Protein AF-A0A7C1V5M9-F1 (afdb_monomer_lite)

pLDDT: mean 83.35, std 22.83, range [35.25, 98.69]

Secondary structure (DSSP, 8-state):
---SSSTTTTTSSTTSSS-------PPPP------------------TT-EEEEEEEEEEEEESS-S-TT-HHHHHHHTT--HHHHHHHHHHHHHTTSSEEE-TTT--EE-HHHHHHHHHHTS--GGGEEEEEEEEEEEEETTTTEEEEEEEEEEEEEEEE-TTS-EEEEEEEEEEE-

Radius of gyration: 28.6 Å; chains: 1; bounding box: 79×54×70 Å

Foldseek 3Di:
DPDPPPVVVVVVVVPPPPDDDDDDDDDDDDPDDDDDPPCPDPPPPVPVQQKDFPDPKDKDKDFQDDLDPPPVVNCVVNVPPPLVVVLVVQLVCLLVVVKWKADPPPRHTDHNVNVVVCVVVPVDDSVQFTMKIFIWTWMARRVVRDIDIDTFKIWTWGFDADPVRGTPDTDTDIIMGD

Structure (mmCIF, N/CA/C/O backbone):
data_AF-A0A7C1V5M9-F1
#
_entry.id   AF-A0A7C1V5M9-F1
#
loop_
_atom_site.group_PDB
_atom_site.id
_atom_site.type_symbol
_atom_site.label_atom_id
_atom_site.label_alt_id
_atom_site.label_comp_id
_atom_site.label_asym_id
_atom_site.label_entity_id
_atom_site.label_seq_id
_atom_site.pdbx_PDB_ins_code
_atom_site.Cartn_x
_atom_site.Cartn_y
_atom_site.Cartn_z
_atom_site.occupancy
_atom_site.B_iso_or_equiv
_atom_site.auth_seq_id
_atom_site.auth_comp_id
_atom_site.auth_asym_id
_atom_site.auth_atom_id
_atom_site.pdbx_PDB_model_num
ATOM 1 N N . MET A 1 1 ? 58.902 -36.635 5.788 1.00 55.50 1 MET A N 1
ATOM 2 C CA . MET A 1 1 ? 58.953 -36.482 7.261 1.00 55.50 1 MET A CA 1
ATOM 3 C C . MET A 1 1 ? 59.346 -35.055 7.640 1.00 55.50 1 MET A C 1
ATOM 5 O O . MET A 1 1 ? 60.520 -34.823 7.876 1.00 55.50 1 MET A O 1
ATOM 9 N N . LYS A 1 2 ? 58.398 -34.104 7.667 1.00 53.84 2 LYS A N 1
ATOM 10 C CA . LYS A 1 2 ? 58.520 -32.779 8.321 1.00 53.84 2 LYS A CA 1
ATOM 11 C C . LYS A 1 2 ? 57.112 -32.187 8.528 1.00 53.84 2 LYS A C 1
ATOM 13 O O . LYS A 1 2 ? 56.732 -31.252 7.841 1.00 53.84 2 LYS A O 1
ATOM 18 N N . THR A 1 3 ? 56.313 -32.773 9.418 1.00 54.81 3 THR A N 1
ATOM 19 C CA . THR A 1 3 ? 54.953 -32.278 9.744 1.00 54.81 3 THR A CA 1
ATOM 20 C C . THR A 1 3 ? 54.602 -32.379 11.234 1.00 54.81 3 THR A C 1
ATOM 22 O O . THR A 1 3 ? 53.445 -32.223 11.597 1.00 54.81 3 THR A O 1
ATOM 25 N N . SER A 1 4 ? 55.576 -32.599 12.129 1.00 57.94 4 SER A N 1
ATOM 26 C CA . SER A 1 4 ? 55.272 -32.906 13.541 1.00 57.94 4 SER A CA 1
ATOM 27 C C . SER A 1 4 ? 55.648 -31.822 14.559 1.00 57.94 4 SER A C 1
ATOM 29 O O . SER A 1 4 ? 55.395 -32.013 15.743 1.00 57.94 4 SER A O 1
ATOM 31 N N . THR A 1 5 ? 56.221 -30.688 14.144 1.00 55.09 5 THR A N 1
ATOM 32 C CA . THR A 1 5 ? 56.737 -29.678 15.097 1.00 55.09 5 THR A CA 1
ATOM 33 C C . THR A 1 5 ? 55.923 -28.383 15.153 1.00 55.09 5 THR A C 1
ATOM 35 O O . THR A 1 5 ? 56.161 -27.559 16.027 1.00 55.09 5 THR A O 1
ATOM 38 N N . ILE A 1 6 ? 54.935 -28.199 14.270 1.00 54.81 6 ILE A N 1
ATOM 39 C CA . ILE A 1 6 ? 54.118 -26.969 14.225 1.00 54.81 6 ILE A CA 1
ATOM 40 C C . ILE A 1 6 ? 52.925 -27.031 15.197 1.00 54.81 6 ILE A C 1
ATOM 42 O O . ILE A 1 6 ? 52.530 -26.008 15.751 1.00 54.81 6 ILE A O 1
ATOM 46 N N . TYR A 1 7 ? 52.413 -28.224 15.513 1.00 52.00 7 TYR A N 1
ATOM 47 C CA . TYR A 1 7 ? 51.278 -28.376 16.434 1.00 52.00 7 TYR A CA 1
ATOM 48 C C . TYR A 1 7 ? 51.630 -28.197 17.921 1.00 52.00 7 TYR A C 1
ATOM 50 O O . TYR A 1 7 ? 50.738 -27.950 18.726 1.00 52.00 7 TYR A O 1
ATOM 58 N N . LEU A 1 8 ? 52.913 -28.255 18.300 1.00 47.34 8 LEU A N 1
ATOM 59 C CA . LEU A 1 8 ? 53.324 -28.113 19.703 1.00 47.34 8 LEU A CA 1
ATOM 60 C C . LEU A 1 8 ? 53.447 -26.642 20.154 1.00 47.34 8 LEU A C 1
ATOM 62 O O . LEU A 1 8 ? 53.371 -26.357 21.344 1.00 47.34 8 LEU A O 1
ATOM 66 N N . VAL A 1 9 ? 53.597 -25.697 19.219 1.00 50.97 9 VAL A N 1
ATOM 67 C CA . VAL A 1 9 ? 53.724 -24.260 19.541 1.00 50.97 9 VAL A CA 1
ATOM 68 C C . VAL A 1 9 ? 52.354 -23.574 19.636 1.00 50.97 9 VAL A C 1
ATOM 70 O O . VAL A 1 9 ? 52.187 -22.638 20.413 1.00 50.97 9 VAL A O 1
ATOM 73 N N . LEU A 1 10 ? 51.334 -24.084 18.937 1.00 48.59 10 LEU A N 1
ATOM 74 C CA . LEU A 1 10 ? 49.970 -23.535 18.981 1.00 48.59 10 LEU A CA 1
ATOM 75 C C . LEU A 1 10 ? 49.167 -23.929 20.235 1.00 48.59 10 LEU A C 1
ATOM 77 O O . LEU A 1 10 ? 48.183 -23.269 20.549 1.00 48.59 10 LEU A O 1
ATOM 81 N N . LEU A 1 11 ? 49.603 -24.938 20.997 1.00 48.41 11 LEU A N 1
ATOM 82 C CA . LEU A 1 11 ? 48.919 -25.374 22.225 1.00 48.41 11 LEU A CA 1
ATOM 83 C C . LEU A 1 11 ? 49.348 -24.585 23.481 1.00 48.41 11 LEU A C 1
ATOM 85 O O . LEU A 1 11 ? 48.643 -24.600 24.483 1.00 48.41 11 LEU A O 1
ATOM 89 N N . MET A 1 12 ? 50.451 -23.825 23.425 1.00 49.56 12 MET A N 1
ATOM 90 C CA . MET A 1 12 ? 50.956 -23.036 24.567 1.00 49.56 12 MET A CA 1
ATOM 91 C C . MET A 1 12 ? 50.508 -21.563 24.566 1.00 49.56 12 MET A C 1
ATOM 93 O O . MET A 1 12 ? 50.704 -20.866 25.557 1.00 49.56 12 MET A O 1
ATOM 97 N N . VAL A 1 13 ? 49.855 -21.085 23.499 1.00 48.94 13 VAL A N 1
ATOM 98 C CA . VAL A 1 13 ? 49.260 -19.730 23.446 1.00 48.94 13 VAL A CA 1
ATOM 99 C C . VAL A 1 13 ? 47.802 -19.728 23.948 1.00 48.94 13 VAL A C 1
ATOM 101 O O . VAL A 1 13 ? 47.273 -18.688 24.329 1.00 48.94 13 VAL A O 1
ATOM 104 N N . GLY A 1 14 ? 47.166 -20.901 24.052 1.00 49.06 14 GLY A N 1
ATOM 105 C CA . GLY A 1 14 ? 45.772 -21.057 24.489 1.00 49.06 14 GLY A CA 1
ATOM 106 C C . GLY A 1 14 ? 45.516 -21.004 26.002 1.00 49.06 14 GLY A C 1
ATOM 107 O O . GLY A 1 14 ? 44.358 -21.073 26.400 1.00 49.06 14 GLY A O 1
ATOM 108 N N . LEU A 1 15 ? 46.541 -20.875 26.856 1.00 50.22 15 LEU A N 1
ATOM 109 C CA . LEU A 1 15 ? 46.369 -20.898 28.322 1.00 50.22 15 LEU A CA 1
ATOM 110 C C . LEU A 1 15 ? 46.615 -19.562 29.047 1.00 50.22 15 LEU A C 1
ATOM 112 O O . LEU A 1 15 ? 46.479 -19.510 30.265 1.00 50.22 15 LEU A O 1
ATOM 116 N N . TYR A 1 16 ? 46.919 -18.472 28.336 1.00 50.59 16 TYR A N 1
ATOM 117 C CA . TYR A 1 16 ? 47.226 -17.170 28.958 1.00 50.59 16 TYR A CA 1
ATOM 118 C C . TYR A 1 16 ? 46.119 -16.103 28.852 1.00 50.59 16 TYR A C 1
ATOM 120 O O . TYR A 1 16 ? 46.350 -14.953 29.213 1.00 50.59 16 TYR A O 1
ATOM 128 N N . LEU A 1 17 ? 44.899 -16.462 28.432 1.00 47.81 17 LEU A N 1
ATOM 129 C CA . LEU A 1 17 ? 43.754 -15.531 28.368 1.00 47.81 17 LEU A CA 1
ATOM 130 C C . LEU A 1 17 ? 42.632 -15.840 29.379 1.00 47.81 17 LEU A C 1
ATOM 132 O O . LEU A 1 17 ? 41.484 -15.459 29.171 1.00 47.81 17 LEU A O 1
ATOM 136 N N . LEU A 1 18 ? 42.957 -16.487 30.504 1.00 51.56 18 LEU A N 1
ATOM 137 C CA . LEU A 1 18 ? 42.036 -16.695 31.631 1.00 51.56 18 LEU A CA 1
ATOM 138 C C . LEU A 1 18 ? 42.668 -16.250 32.959 1.00 51.56 18 LEU A C 1
ATOM 140 O O . LEU A 1 18 ? 42.890 -17.055 33.856 1.00 51.56 18 LEU A O 1
ATOM 144 N N . SER A 1 19 ? 42.970 -14.956 33.093 1.00 52.66 19 SER A N 1
ATOM 145 C CA . SER A 1 19 ? 43.226 -14.316 34.398 1.00 52.66 19 SER A CA 1
ATOM 146 C C . SER A 1 19 ? 43.170 -12.784 34.308 1.00 52.66 19 SER A C 1
ATOM 148 O O . SER A 1 19 ? 44.094 -12.064 34.674 1.00 52.66 19 SER A O 1
ATOM 150 N N . GLY A 1 20 ? 42.038 -12.265 33.824 1.00 42.75 20 GLY A N 1
ATOM 151 C CA . GLY A 1 20 ? 41.690 -10.843 33.880 1.00 42.75 20 GLY A CA 1
ATOM 152 C C . GLY A 1 20 ? 40.855 -10.509 35.117 1.00 42.75 20 GLY A C 1
ATOM 153 O O . GLY A 1 20 ? 39.636 -10.464 35.043 1.00 42.75 20 GLY A O 1
ATOM 154 N N . SER A 1 21 ? 41.549 -10.330 36.240 1.00 40.72 21 SER A N 1
ATOM 155 C CA . SER A 1 21 ? 41.191 -9.647 37.496 1.00 40.72 21 SER A CA 1
ATOM 156 C C . SER A 1 21 ? 39.770 -9.054 37.656 1.00 40.72 21 SER A C 1
ATOM 158 O O . SER A 1 21 ? 39.407 -8.063 37.019 1.00 40.72 21 SER A O 1
ATOM 160 N N . CYS A 1 22 ? 39.017 -9.586 38.629 1.00 39.06 22 CYS A N 1
ATOM 161 C CA . CYS A 1 22 ? 37.850 -8.940 39.230 1.00 39.06 22 CYS A CA 1
ATOM 162 C C . CYS A 1 22 ? 38.268 -7.628 39.909 1.00 39.06 22 CYS A C 1
ATOM 164 O O . CYS A 1 22 ? 38.941 -7.636 40.941 1.00 39.06 22 CYS A O 1
ATOM 166 N N . ASN A 1 23 ? 37.853 -6.494 39.346 1.00 39.84 23 ASN A N 1
ATOM 167 C CA . ASN A 1 23 ? 38.112 -5.189 39.933 1.00 39.84 23 ASN A CA 1
ATOM 168 C C . ASN A 1 23 ? 37.004 -4.837 40.942 1.00 39.84 23 ASN A C 1
ATOM 170 O O . ASN A 1 23 ? 35.840 -4.672 40.578 1.00 39.84 23 ASN A O 1
ATOM 174 N N . ASN A 1 24 ? 37.386 -4.718 42.214 1.00 43.34 24 ASN A N 1
ATOM 175 C CA . ASN A 1 24 ? 36.558 -4.225 43.314 1.00 43.34 24 ASN A CA 1
ATOM 176 C C . ASN A 1 24 ? 36.125 -2.771 43.049 1.00 43.34 24 ASN A C 1
ATOM 178 O O . ASN A 1 24 ? 36.836 -1.827 43.396 1.00 43.34 24 ASN A O 1
ATOM 182 N N . ARG A 1 25 ? 34.930 -2.568 42.484 1.00 39.62 25 ARG A N 1
ATOM 183 C CA . ARG A 1 25 ? 34.201 -1.302 42.637 1.00 39.62 25 ARG A CA 1
ATOM 184 C C . ARG A 1 25 ? 33.309 -1.410 43.866 1.00 39.62 25 ARG A C 1
ATOM 186 O O . ARG A 1 25 ? 32.365 -2.191 43.889 1.00 39.62 25 ARG A O 1
ATOM 193 N N . LYS A 1 26 ? 33.631 -0.611 44.887 1.00 36.59 26 LYS A N 1
ATOM 194 C CA . LYS A 1 26 ? 32.747 -0.338 46.024 1.00 36.59 26 LYS A CA 1
ATOM 195 C C . LYS A 1 26 ? 31.377 0.083 45.488 1.00 36.59 26 LYS A C 1
ATOM 197 O O . LYS A 1 26 ? 31.287 1.059 44.746 1.00 36.59 26 LYS A O 1
ATOM 202 N N . SER A 1 27 ? 30.349 -0.673 45.862 1.00 40.81 27 SER A N 1
ATOM 203 C CA . SER A 1 27 ? 28.949 -0.305 45.664 1.00 40.81 27 SER A CA 1
ATOM 204 C C . SER A 1 27 ? 28.688 1.033 46.357 1.00 40.81 27 SER A C 1
ATOM 206 O O . SER A 1 27 ? 28.987 1.143 47.549 1.00 40.81 27 SER A O 1
ATOM 208 N N . PRO A 1 28 ? 28.136 2.042 45.669 1.00 42.47 28 PRO A N 1
ATOM 209 C CA . PRO A 1 28 ? 27.470 3.134 46.349 1.00 42.47 28 PRO A CA 1
ATOM 210 C C . PRO A 1 28 ? 26.257 2.572 47.098 1.00 42.47 28 PRO A C 1
ATOM 212 O O . PRO A 1 28 ? 25.556 1.683 46.612 1.00 42.47 28 PRO A O 1
ATOM 215 N N . GLU A 1 29 ? 26.082 3.065 48.310 1.00 43.59 29 GLU A N 1
ATOM 216 C CA . GLU A 1 29 ? 24.974 2.815 49.225 1.00 43.59 29 GLU A CA 1
ATOM 217 C C . GLU A 1 29 ? 23.624 3.191 48.572 1.00 43.59 29 GLU A C 1
ATOM 219 O O . GLU A 1 29 ? 23.586 4.144 47.784 1.00 43.59 29 GLU A O 1
ATOM 224 N N . PRO A 1 30 ? 22.510 2.483 48.857 1.00 38.06 30 PRO A N 1
ATOM 225 C CA . PRO A 1 30 ? 21.216 2.816 48.281 1.00 38.06 30 PRO A CA 1
ATOM 226 C C . PRO A 1 30 ? 20.740 4.136 48.882 1.00 38.06 30 PRO A C 1
ATOM 228 O O . PRO A 1 30 ? 20.323 4.203 50.038 1.00 38.06 30 PRO A O 1
ATOM 231 N N . THR A 1 31 ? 20.813 5.204 48.095 1.00 40.00 31 THR A N 1
ATOM 232 C CA . THR A 1 31 ? 20.213 6.483 48.459 1.00 40.00 31 THR A CA 1
ATOM 233 C C . THR A 1 31 ? 18.711 6.357 48.252 1.00 40.00 31 THR A C 1
ATOM 235 O O . THR A 1 31 ? 18.211 6.355 47.129 1.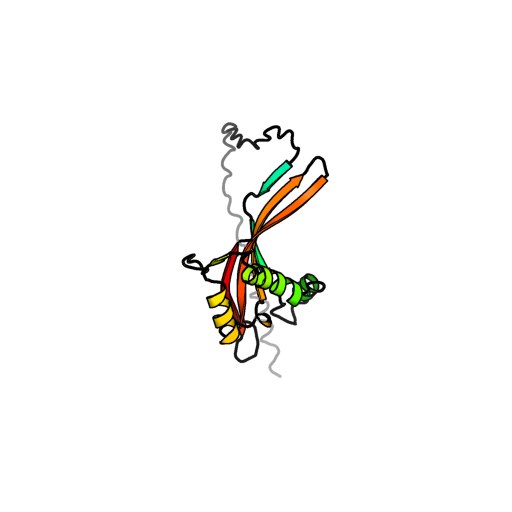00 40.00 31 THR A O 1
ATOM 238 N N . THR A 1 32 ? 17.992 6.215 49.359 1.00 46.91 32 THR A N 1
ATOM 239 C CA . THR A 1 32 ? 16.544 6.374 49.440 1.00 46.91 32 THR A CA 1
ATOM 240 C C . THR A 1 32 ? 16.199 7.792 48.989 1.00 46.91 32 THR A C 1
ATOM 242 O O . THR A 1 32 ? 16.320 8.740 49.763 1.00 46.91 32 THR A O 1
ATOM 245 N N . HIS A 1 33 ? 15.792 7.950 47.730 1.00 37.59 33 HIS A N 1
ATOM 246 C CA . HIS A 1 33 ? 15.149 9.167 47.252 1.00 37.59 33 HIS A CA 1
ATOM 247 C C . HIS A 1 33 ? 13.691 8.883 46.870 1.00 37.59 33 HIS A C 1
ATOM 249 O O . HIS A 1 33 ? 13.372 7.802 46.375 1.00 37.59 33 HIS A O 1
ATOM 255 N N . PRO A 1 34 ? 12.798 9.822 47.216 1.00 37.50 34 PRO A N 1
ATOM 256 C CA . PRO A 1 34 ? 11.374 9.592 47.389 1.00 37.50 34 PRO A CA 1
ATOM 257 C C . PRO A 1 34 ? 10.655 9.328 46.068 1.00 37.50 34 PRO A C 1
ATOM 259 O O . PRO A 1 34 ? 10.989 9.898 45.032 1.00 37.50 34 PRO A O 1
ATOM 262 N N . SER A 1 35 ? 9.614 8.500 46.176 1.00 40.94 35 SER A N 1
ATOM 263 C CA . SER A 1 35 ? 8.556 8.290 45.190 1.00 40.94 35 SER A CA 1
ATOM 264 C C . SER A 1 35 ? 8.141 9.610 44.537 1.00 40.94 35 SER A C 1
ATOM 266 O O . SER A 1 35 ? 7.445 10.420 45.148 1.00 40.94 35 SER A O 1
ATOM 268 N N . GLN A 1 36 ? 8.558 9.827 43.291 1.00 35.25 36 GLN A N 1
ATOM 269 C CA . GLN A 1 36 ? 7.870 10.748 42.401 1.00 35.25 36 GLN A CA 1
ATOM 270 C C . GLN A 1 36 ? 6.883 9.930 41.586 1.00 35.25 36 GLN A C 1
ATOM 272 O O . GLN A 1 36 ? 7.207 9.349 40.552 1.00 35.25 36 GLN A O 1
ATOM 277 N N . ASN A 1 37 ? 5.661 9.894 42.109 1.00 43.38 37 ASN A N 1
ATOM 278 C CA . ASN A 1 37 ? 4.464 9.556 41.366 1.00 43.38 37 ASN A CA 1
ATOM 279 C C . ASN A 1 37 ? 4.400 10.516 40.172 1.00 43.38 37 ASN A C 1
ATOM 281 O O . ASN A 1 37 ? 3.956 11.653 40.308 1.00 43.38 37 ASN A O 1
ATOM 285 N N . THR A 1 38 ? 4.883 10.082 39.013 1.00 36.81 38 THR A N 1
ATOM 286 C CA . THR A 1 38 ? 4.426 10.660 37.754 1.00 36.81 38 THR A CA 1
ATOM 287 C C . THR A 1 38 ? 3.319 9.744 37.279 1.00 36.81 38 THR A C 1
ATOM 289 O O . THR A 1 38 ? 3.539 8.799 36.527 1.00 36.81 38 THR A O 1
ATOM 292 N N . GLU A 1 39 ? 2.123 10.001 37.802 1.00 44.12 39 GLU A N 1
ATOM 293 C CA . GLU A 1 39 ? 0.877 9.609 37.163 1.00 44.12 39 GLU A CA 1
ATOM 294 C C . GLU A 1 39 ? 0.872 10.258 35.775 1.00 44.12 39 GLU A C 1
ATOM 296 O O . GLU A 1 39 ? 0.382 11.366 35.579 1.00 44.12 39 GLU A O 1
ATOM 301 N N . THR A 1 40 ? 1.458 9.588 34.781 1.00 37.91 40 THR A N 1
ATOM 302 C CA . THR A 1 40 ? 0.987 9.782 33.414 1.00 37.91 40 THR A CA 1
ATOM 303 C C . THR A 1 40 ? -0.329 9.037 33.377 1.00 37.91 40 THR A C 1
ATOM 305 O O . THR A 1 40 ? -0.363 7.818 33.226 1.00 37.91 40 THR A O 1
ATOM 308 N N . GLY A 1 41 ? -1.393 9.777 33.691 1.00 38.47 41 GLY A N 1
ATOM 309 C CA . GLY A 1 41 ? -2.754 9.289 33.659 1.00 38.47 41 GLY A CA 1
ATOM 310 C C . GLY A 1 41 ? -2.984 8.583 32.335 1.00 38.47 41 GLY A C 1
ATOM 311 O O . GLY A 1 41 ? -3.099 9.215 31.288 1.00 38.47 41 GLY A O 1
ATOM 312 N N . MET A 1 42 ? -3.055 7.257 32.404 1.00 42.78 42 MET A N 1
ATOM 313 C CA . MET A 1 42 ? -3.897 6.478 31.524 1.00 42.78 42 MET A CA 1
ATOM 314 C C . MET A 1 42 ? -5.289 7.059 31.738 1.00 42.78 42 MET A C 1
ATOM 316 O O . MET A 1 42 ? -5.971 6.735 32.707 1.00 42.78 42 MET A O 1
ATOM 320 N N . GLY A 1 43 ? -5.635 8.035 30.900 1.00 42.28 43 GLY A N 1
ATOM 321 C CA . GLY A 1 43 ? -6.964 8.595 30.818 1.00 42.28 43 GLY 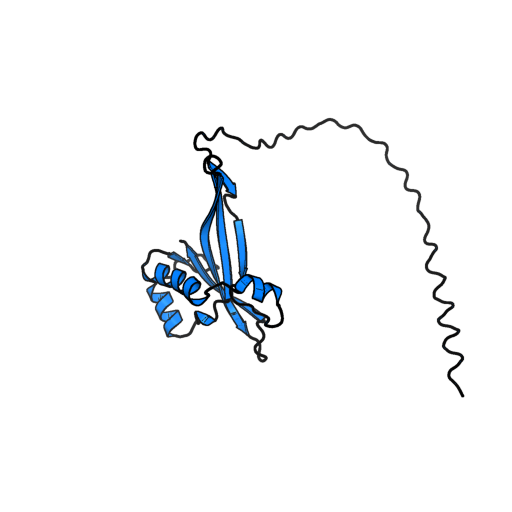A CA 1
ATOM 322 C C . GLY A 1 43 ? -7.892 7.493 30.346 1.00 42.28 43 GLY A C 1
ATOM 323 O O . GLY A 1 43 ? -8.266 7.442 29.183 1.00 42.28 43 GLY A O 1
ATOM 324 N N . THR A 1 44 ? -8.285 6.605 31.254 1.00 46.84 44 THR A N 1
ATOM 325 C CA . THR A 1 44 ? -9.613 6.015 31.215 1.00 46.84 44 THR A CA 1
ATOM 326 C C . THR A 1 44 ? -10.581 7.154 31.501 1.00 46.84 44 THR A C 1
ATOM 328 O O . THR A 1 44 ? -11.143 7.264 32.590 1.00 46.84 44 THR A O 1
ATOM 331 N N . GLU A 1 45 ? -10.748 8.049 30.523 1.00 53.59 45 GLU A N 1
ATOM 332 C CA . GLU A 1 45 ? -12.042 8.682 30.356 1.00 53.59 45 GLU A CA 1
ATOM 333 C C . GLU A 1 45 ? -13.032 7.527 30.282 1.00 53.59 45 GLU A C 1
ATOM 335 O O . GLU A 1 45 ? -12.860 6.595 29.493 1.00 53.59 45 GLU A O 1
ATOM 340 N N . ASN A 1 46 ? -14.011 7.541 31.183 1.00 51.06 46 ASN A N 1
ATOM 341 C CA . ASN A 1 46 ? -15.132 6.621 31.158 1.00 51.06 46 ASN A CA 1
ATOM 342 C C . ASN A 1 46 ? -15.860 6.848 29.834 1.00 51.06 46 ASN A C 1
ATOM 344 O O . ASN A 1 46 ? -16.782 7.654 29.782 1.00 51.06 46 ASN A O 1
ATOM 348 N N . ASN A 1 47 ? -15.398 6.217 28.757 1.00 57.78 47 ASN A N 1
ATOM 349 C CA . ASN A 1 47 ? -15.990 6.344 27.446 1.00 57.78 47 ASN A CA 1
ATOM 350 C C . ASN A 1 47 ? -17.235 5.451 27.470 1.00 57.78 47 ASN A C 1
ATOM 352 O O . ASN A 1 47 ? -17.094 4.227 27.408 1.00 57.78 47 ASN A O 1
ATOM 356 N N . PRO A 1 48 ? -18.454 6.009 27.609 1.00 66.44 48 PRO A N 1
ATOM 357 C CA . PRO A 1 48 ? -19.666 5.201 27.745 1.00 66.44 48 PRO A CA 1
ATOM 358 C C . PRO A 1 48 ? -19.936 4.362 26.490 1.00 66.44 48 PRO A C 1
ATOM 360 O O . PRO A 1 48 ? -20.746 3.443 26.529 1.00 66.44 48 PRO A O 1
ATOM 363 N N . SER A 1 49 ? -19.247 4.666 25.384 1.00 83.38 49 SER A N 1
ATOM 364 C CA . SER A 1 49 ? -19.268 3.873 24.159 1.00 83.38 49 SER A CA 1
ATOM 365 C C . SER A 1 49 ? -18.533 2.533 24.273 1.00 83.38 49 SER A C 1
ATOM 367 O O . SER A 1 49 ? -18.762 1.665 23.440 1.00 83.38 49 SER A O 1
ATOM 369 N N . GLY A 1 50 ? -17.633 2.362 25.251 1.00 88.69 50 GLY A N 1
ATOM 370 C CA . GLY A 1 50 ? -16.751 1.195 25.353 1.00 88.69 50 GLY A CA 1
ATOM 371 C C . GLY A 1 50 ? -15.716 1.073 24.226 1.00 88.69 50 GLY A C 1
ATOM 372 O O . GLY A 1 50 ? -15.039 0.048 24.128 1.00 88.69 50 GLY A O 1
ATOM 373 N N . VAL A 1 51 ? -15.566 2.112 23.400 1.00 93.44 51 VAL A N 1
ATOM 374 C CA . VAL A 1 51 ? -14.573 2.198 22.326 1.00 93.44 51 VAL A CA 1
ATOM 375 C C . VAL A 1 51 ? -13.309 2.889 22.837 1.00 93.44 51 VAL A C 1
ATOM 377 O O . VAL A 1 51 ? -13.359 3.995 23.375 1.00 93.44 51 VAL A O 1
ATOM 380 N N . ILE A 1 52 ? -12.160 2.246 22.654 1.00 95.12 52 ILE A N 1
ATOM 381 C CA . ILE A 1 52 ? -10.848 2.728 23.085 1.00 95.12 52 ILE A CA 1
ATOM 382 C C . ILE A 1 52 ? -9.946 2.846 21.858 1.00 95.12 52 ILE A C 1
ATOM 384 O O . ILE A 1 52 ? -9.663 1.852 21.186 1.00 95.12 52 ILE A O 1
ATOM 388 N N . THR A 1 53 ? -9.455 4.053 21.577 1.00 95.81 53 THR A N 1
ATOM 389 C CA . THR A 1 53 ? -8.365 4.245 20.612 1.00 95.81 53 THR A CA 1
ATOM 390 C C . THR A 1 53 ? -7.072 3.771 21.259 1.00 95.81 53 THR A C 1
ATOM 392 O O . THR A 1 53 ? -6.586 4.380 22.207 1.00 95.81 53 THR A O 1
ATOM 395 N N . VAL A 1 54 ? -6.531 2.661 20.763 1.00 96.69 54 VAL A N 1
ATOM 396 C CA . VAL A 1 54 ? -5.285 2.070 21.274 1.00 96.69 54 VAL A CA 1
ATOM 397 C C . VAL A 1 54 ? -4.074 2.771 20.666 1.00 96.69 54 VAL A C 1
ATOM 399 O O . VAL A 1 54 ? -3.057 2.944 21.331 1.00 96.69 54 VAL A O 1
ATOM 402 N N . ALA A 1 55 ? -4.197 3.189 19.408 1.00 96.62 55 ALA A N 1
ATOM 403 C CA . ALA A 1 55 ? -3.219 4.020 18.729 1.00 96.62 55 ALA A CA 1
ATOM 404 C C . ALA A 1 55 ? -3.937 4.919 17.721 1.00 96.62 55 ALA A C 1
ATOM 406 O O . ALA A 1 55 ? -4.717 4.444 16.894 1.00 96.62 55 ALA A O 1
ATOM 407 N N . ASP A 1 56 ? -3.674 6.216 17.798 1.00 94.44 56 ASP A N 1
ATOM 408 C CA . ASP A 1 56 ? -4.156 7.227 16.857 1.00 94.44 56 ASP A CA 1
ATOM 409 C C . ASP A 1 56 ? -3.296 7.297 15.586 1.00 94.44 56 ASP A C 1
ATOM 411 O O . ASP A 1 56 ? -3.750 7.797 14.557 1.00 94.44 56 ASP A O 1
ATOM 415 N N . GLN A 1 57 ? -2.072 6.765 15.638 1.00 96.81 57 GLN A N 1
ATOM 416 C CA . GLN A 1 57 ? -1.212 6.606 14.478 1.00 96.81 57 GLN A CA 1
ATOM 417 C C . GLN A 1 57 ? -0.206 5.462 14.658 1.00 96.81 57 GLN A C 1
ATOM 419 O O . GLN A 1 57 ? 0.685 5.523 15.503 1.00 96.81 57 GLN A O 1
ATOM 424 N N . VAL A 1 58 ? -0.278 4.464 13.779 1.00 98.06 58 VAL A N 1
ATOM 425 C CA . VAL A 1 58 ? 0.775 3.456 13.588 1.00 98.06 58 VAL A CA 1
ATOM 426 C C . VAL A 1 58 ? 1.260 3.531 12.149 1.00 98.06 58 VAL A C 1
ATOM 428 O O . VAL A 1 58 ? 0.441 3.525 11.233 1.00 98.06 58 VAL A O 1
ATOM 431 N N . ILE A 1 59 ? 2.578 3.627 11.951 1.00 98.12 59 ILE A N 1
ATOM 432 C CA . ILE A 1 59 ? 3.203 3.649 10.623 1.00 98.12 59 ILE A CA 1
ATOM 433 C C . ILE A 1 59 ? 4.180 2.486 10.520 1.00 98.12 59 ILE A C 1
ATOM 435 O O . ILE A 1 59 ? 5.043 2.339 11.385 1.00 98.12 59 ILE A O 1
ATOM 439 N N . TYR A 1 60 ? 4.038 1.669 9.481 1.00 98.06 60 TYR A N 1
ATOM 440 C CA . TYR A 1 60 ? 4.902 0.514 9.258 1.00 98.06 60 TYR A CA 1
ATOM 441 C C . TYR A 1 60 ? 4.912 0.087 7.792 1.00 98.06 60 TYR A C 1
ATOM 443 O O . TYR A 1 60 ? 3.946 0.314 7.062 1.00 98.06 60 TYR A O 1
ATOM 451 N N . ASP A 1 61 ? 6.009 -0.547 7.390 1.00 97.19 61 ASP A N 1
ATOM 452 C CA . ASP A 1 61 ? 6.179 -1.102 6.052 1.00 97.19 61 ASP A CA 1
ATOM 453 C C . ASP A 1 61 ? 5.740 -2.568 6.019 1.00 97.19 61 ASP A C 1
ATOM 455 O O . ASP A 1 61 ? 5.969 -3.328 6.962 1.00 97.19 61 ASP A O 1
ATOM 459 N N . VAL A 1 62 ? 5.151 -2.965 4.899 1.00 97.38 62 VAL A N 1
ATOM 460 C CA . VAL A 1 62 ? 4.750 -4.331 4.584 1.00 97.38 62 VAL A CA 1
ATOM 461 C C . VAL A 1 62 ? 5.214 -4.642 3.172 1.00 97.38 62 VAL A C 1
ATOM 463 O O . VAL A 1 62 ? 4.882 -3.934 2.219 1.00 97.38 62 VAL A O 1
ATOM 466 N N . GLU A 1 63 ? 5.993 -5.707 3.038 1.00 97.69 63 GLU A N 1
ATOM 467 C CA . GLU A 1 63 ? 6.283 -6.292 1.734 1.00 97.69 63 GLU A CA 1
ATOM 468 C C . GLU A 1 63 ? 5.041 -7.030 1.249 1.00 97.69 63 GLU A C 1
ATOM 470 O O . GLU A 1 63 ? 4.422 -7.772 2.005 1.00 97.69 63 GLU A O 1
ATOM 475 N N . ILE A 1 64 ? 4.655 -6.786 0.001 1.00 97.88 64 ILE A N 1
ATOM 476 C CA . ILE A 1 64 ? 3.500 -7.419 -0.649 1.00 97.88 64 ILE A CA 1
ATOM 477 C C . ILE A 1 64 ? 3.920 -8.299 -1.834 1.00 97.88 64 ILE A C 1
ATOM 479 O O . ILE A 1 64 ? 3.080 -8.906 -2.488 1.00 97.88 64 ILE A O 1
ATOM 483 N N . ILE A 1 65 ? 5.228 -8.396 -2.074 1.00 97.50 65 ILE A N 1
ATOM 484 C CA . ILE A 1 65 ? 5.899 -9.369 -2.936 1.00 97.50 65 ILE A CA 1
ATOM 485 C C . ILE A 1 65 ? 7.117 -9.855 -2.152 1.00 97.50 65 ILE A C 1
ATOM 487 O O . ILE A 1 65 ? 7.794 -9.036 -1.536 1.00 97.50 65 ILE A O 1
ATOM 491 N N . ASN A 1 66 ? 7.429 -11.153 -2.189 1.00 97.12 66 ASN A N 1
ATOM 492 C CA . ASN A 1 66 ? 8.670 -11.649 -1.599 1.00 97.12 66 ASN A CA 1
ATOM 493 C C . ASN A 1 66 ? 9.874 -11.234 -2.476 1.00 97.12 66 ASN A C 1
ATOM 495 O O . ASN A 1 66 ? 9.999 -11.753 -3.589 1.00 97.12 66 ASN A O 1
ATOM 499 N N . PRO A 1 67 ? 10.777 -10.344 -2.012 1.00 94.88 67 PRO A N 1
ATOM 500 C CA . PRO A 1 67 ? 11.920 -9.901 -2.810 1.00 94.88 67 PRO A CA 1
ATOM 501 C C . PRO A 1 67 ? 13.029 -10.960 -2.921 1.00 94.88 67 PRO A C 1
ATOM 503 O O . PRO A 1 67 ? 13.902 -10.842 -3.780 1.00 94.88 67 PRO A O 1
ATOM 506 N N . ASN A 1 68 ? 13.024 -11.981 -2.055 1.00 94.94 68 ASN A N 1
ATOM 507 C CA . ASN A 1 68 ? 14.017 -13.048 -2.028 1.00 94.94 68 ASN A CA 1
ATOM 508 C C . ASN A 1 68 ? 13.332 -14.425 -2.062 1.00 94.94 68 ASN A C 1
ATOM 510 O O . ASN A 1 68 ? 12.831 -14.883 -1.036 1.00 94.94 68 ASN A O 1
ATOM 514 N N . PRO A 1 69 ? 13.394 -15.172 -3.178 1.00 90.94 69 PRO A N 1
ATOM 515 C CA . PRO A 1 69 ? 12.726 -16.472 -3.288 1.00 90.94 69 PRO A CA 1
ATOM 516 C C . PRO A 1 69 ? 13.246 -17.530 -2.297 1.00 90.94 69 PRO A C 1
ATOM 518 O O . PRO A 1 69 ? 12.588 -18.545 -2.086 1.00 90.94 69 PRO A O 1
ATOM 521 N N . ASN A 1 70 ? 14.409 -17.309 -1.672 1.00 95.62 70 ASN A N 1
ATOM 522 C CA . ASN A 1 70 ? 14.945 -18.188 -0.630 1.00 95.62 70 ASN A CA 1
ATOM 523 C C . ASN A 1 70 ? 14.456 -17.824 0.784 1.00 95.62 70 ASN A C 1
ATOM 525 O O . ASN A 1 70 ? 14.708 -18.577 1.725 1.00 95.62 70 ASN A O 1
ATOM 529 N N . ASP A 1 71 ? 13.778 -16.687 0.954 1.00 96.56 71 ASP A N 1
ATOM 530 C CA . ASP A 1 71 ? 13.127 -16.320 2.207 1.00 96.56 71 ASP A CA 1
ATOM 531 C C . ASP A 1 71 ? 11.779 -17.043 2.323 1.00 96.56 71 ASP A C 1
ATOM 533 O O . ASP A 1 71 ? 10.739 -16.621 1.803 1.00 96.56 71 ASP A O 1
ATOM 537 N N . GLN A 1 72 ? 11.814 -18.188 2.998 1.00 97.56 72 GLN A N 1
ATOM 538 C CA . GLN A 1 72 ? 10.622 -18.994 3.237 1.00 97.56 72 GLN A CA 1
ATOM 539 C C . GLN A 1 72 ? 9.633 -18.300 4.176 1.00 97.56 72 GLN A C 1
ATOM 541 O O . GLN A 1 72 ? 8.432 -18.463 3.990 1.00 97.56 72 GLN A O 1
ATOM 546 N N . TRP A 1 73 ? 10.104 -17.485 5.125 1.00 97.12 73 TRP A N 1
ATOM 547 C CA . TRP A 1 73 ? 9.223 -16.812 6.079 1.00 97.12 73 TRP A CA 1
ATOM 548 C C . TRP A 1 73 ? 8.346 -15.777 5.379 1.00 97.12 73 TRP A C 1
ATOM 550 O O . TRP A 1 73 ? 7.125 -15.798 5.521 1.00 97.12 73 TRP A O 1
ATOM 560 N N . THR A 1 74 ? 8.946 -14.927 4.546 1.00 96.44 74 THR A N 1
ATOM 561 C CA . THR A 1 74 ? 8.185 -13.959 3.746 1.00 96.44 74 THR A CA 1
ATOM 562 C C . THR A 1 74 ? 7.239 -14.665 2.773 1.00 96.44 74 THR A C 1
ATOM 564 O O . THR A 1 74 ? 6.089 -14.253 2.622 1.00 96.44 74 THR A O 1
ATOM 567 N N . SER A 1 75 ? 7.659 -15.789 2.182 1.00 97.31 75 SER A N 1
ATOM 568 C CA . SER A 1 75 ? 6.771 -16.612 1.346 1.00 97.31 75 SER A CA 1
ATOM 569 C C . SER A 1 75 ? 5.555 -17.138 2.118 1.00 97.31 75 SER A C 1
ATOM 571 O O . SER A 1 75 ? 4.440 -17.106 1.604 1.00 97.31 75 SER A O 1
ATOM 573 N N . GLU A 1 76 ? 5.745 -17.598 3.357 1.00 97.75 76 GLU A N 1
ATOM 574 C CA . GLU A 1 76 ? 4.655 -18.062 4.220 1.00 97.75 76 GLU A CA 1
ATOM 575 C C . GLU A 1 76 ? 3.711 -16.917 4.601 1.00 97.75 76 GLU A C 1
ATOM 577 O O . GLU A 1 76 ? 2.493 -17.062 4.457 1.00 97.75 76 GLU A O 1
ATOM 582 N N . CYS A 1 77 ? 4.253 -15.763 5.011 1.00 97.06 77 CYS A N 1
ATOM 583 C CA . CYS A 1 77 ? 3.469 -14.572 5.345 1.00 97.06 77 CYS A CA 1
ATOM 584 C C . CYS A 1 77 ? 2.592 -14.091 4.180 1.00 97.06 77 CYS A C 1
ATOM 586 O O . CYS A 1 77 ? 1.479 -13.622 4.411 1.00 97.06 77 CYS A O 1
ATOM 588 N N . LEU A 1 78 ? 3.074 -14.223 2.941 1.00 97.38 78 LEU A N 1
ATOM 589 C CA . LEU A 1 78 ? 2.381 -13.763 1.733 1.00 97.38 78 LEU A CA 1
ATOM 590 C C . LEU A 1 78 ? 1.610 -14.867 1.001 1.00 97.38 78 LEU A C 1
ATOM 592 O O . LEU A 1 78 ? 0.971 -14.594 -0.008 1.00 97.38 78 LEU A O 1
ATOM 596 N N . SER A 1 79 ? 1.616 -16.100 1.510 1.00 96.88 79 SER A N 1
ATOM 597 C CA . SER A 1 79 ? 1.065 -17.279 0.819 1.00 96.88 79 SER A CA 1
ATOM 598 C C . SER A 1 79 ? -0.411 -17.173 0.421 1.00 96.88 79 SER A C 1
ATOM 600 O O . SER A 1 79 ? -0.850 -17.849 -0.506 1.00 96.88 79 SER A O 1
ATOM 602 N N . SER A 1 80 ? -1.183 -16.347 1.130 1.00 97.50 80 SER A N 1
ATOM 603 C CA . SER A 1 80 ? -2.609 -16.106 0.867 1.00 97.50 80 SER A CA 1
ATOM 604 C C . SER A 1 80 ? -2.900 -14.677 0.408 1.00 97.50 80 SER A C 1
ATOM 606 O O . SER A 1 80 ? -4.065 -14.291 0.319 1.00 97.50 80 SER A O 1
ATOM 608 N N . LEU A 1 81 ? -1.863 -13.871 0.166 1.00 97.75 81 LEU A N 1
ATOM 609 C CA . LEU A 1 81 ? -2.034 -12.526 -0.353 1.00 97.75 81 LEU A CA 1
ATOM 610 C C . LEU A 1 81 ? -2.322 -12.597 -1.852 1.00 97.75 81 LEU A C 1
ATOM 612 O O . LEU A 1 81 ? -1.494 -13.059 -2.634 1.00 97.75 81 LEU A O 1
ATOM 616 N N . ASP A 1 82 ? -3.475 -12.075 -2.251 1.00 98.25 82 ASP A N 1
ATOM 617 C CA . ASP A 1 82 ? -3.752 -11.772 -3.649 1.00 98.25 82 ASP A CA 1
ATOM 618 C C . ASP A 1 82 ? -3.222 -10.366 -3.961 1.00 98.25 82 ASP A C 1
ATOM 620 O O . ASP A 1 82 ? -3.843 -9.346 -3.639 1.00 98.25 82 ASP A O 1
ATOM 624 N N . HIS A 1 83 ? -2.006 -10.330 -4.508 1.00 97.94 83 HIS A N 1
ATOM 625 C CA . HIS A 1 83 ? -1.298 -9.093 -4.832 1.00 97.94 83 HIS A CA 1
ATOM 626 C C . HIS A 1 83 ? -2.074 -8.239 -5.837 1.00 97.94 83 HIS A C 1
ATOM 628 O O . HIS A 1 83 ? -2.257 -7.041 -5.610 1.00 97.94 83 HIS A O 1
ATOM 634 N N . GLU A 1 84 ? -2.590 -8.862 -6.898 1.00 98.25 84 GLU A N 1
ATOM 635 C CA . GLU A 1 84 ? -3.316 -8.168 -7.957 1.00 98.25 84 GLU A CA 1
ATOM 636 C C . GLU A 1 84 ? -4.592 -7.526 -7.408 1.00 98.25 84 GLU A C 1
ATOM 638 O O . GLU A 1 84 ? -4.845 -6.346 -7.656 1.00 98.25 84 GLU A O 1
ATOM 643 N N . VAL A 1 85 ? -5.371 -8.261 -6.606 1.00 98.38 85 VAL A N 1
ATOM 644 C CA . VAL A 1 85 ? -6.592 -7.728 -5.982 1.00 98.38 85 VAL A CA 1
ATOM 645 C C . VAL A 1 85 ? -6.279 -6.551 -5.059 1.00 98.38 85 VAL A C 1
ATOM 647 O O . VAL A 1 85 ? -6.978 -5.535 -5.109 1.00 98.38 85 VAL A O 1
ATOM 650 N N . LEU A 1 86 ? -5.233 -6.651 -4.232 1.00 98.44 86 LEU A N 1
ATOM 651 C CA . LEU A 1 86 ? -4.850 -5.572 -3.319 1.00 98.44 86 LEU A CA 1
ATOM 652 C C . LEU A 1 86 ? -4.411 -4.314 -4.081 1.00 98.44 86 LEU A C 1
ATOM 654 O O . LEU A 1 86 ? -4.860 -3.212 -3.761 1.00 98.44 86 LEU A O 1
ATOM 658 N N . VAL A 1 87 ? -3.547 -4.461 -5.087 1.00 98.56 87 VAL A N 1
ATOM 659 C CA . VAL A 1 87 ? -3.055 -3.323 -5.871 1.00 98.56 87 VAL A CA 1
ATOM 660 C C . VAL A 1 87 ? -4.191 -2.706 -6.689 1.00 98.56 87 VAL A C 1
ATOM 662 O O . VAL A 1 87 ? -4.377 -1.488 -6.650 1.00 98.56 87 VAL A O 1
ATOM 665 N N . ASN A 1 88 ? -5.018 -3.515 -7.355 1.00 98.56 88 ASN A N 1
ATOM 666 C CA . ASN A 1 88 ? -6.150 -3.004 -8.128 1.00 98.56 88 ASN A CA 1
ATOM 667 C C . ASN A 1 88 ? -7.185 -2.297 -7.251 1.00 98.56 88 ASN A C 1
ATOM 669 O O . ASN A 1 88 ? -7.679 -1.252 -7.657 1.00 98.56 88 ASN A O 1
ATOM 673 N N . PHE A 1 89 ? -7.437 -2.751 -6.019 1.00 98.50 89 PHE A N 1
ATOM 674 C CA . PHE A 1 89 ? -8.297 -2.022 -5.080 1.00 98.50 89 PHE A CA 1
ATOM 675 C C . PHE A 1 89 ? -7.842 -0.565 -4.868 1.00 98.50 89 PHE A C 1
ATOM 677 O O . PHE A 1 89 ? -8.673 0.351 -4.850 1.00 98.50 89 PHE A O 1
ATOM 684 N N . VAL A 1 90 ? -6.530 -0.339 -4.732 1.00 98.56 90 VAL A N 1
ATOM 685 C CA . VAL A 1 90 ? -5.951 1.001 -4.551 1.00 98.56 90 VAL A CA 1
ATOM 686 C C . VAL A 1 90 ? -6.139 1.840 -5.815 1.00 98.56 90 VAL A C 1
ATOM 688 O O . VAL A 1 90 ? -6.658 2.957 -5.746 1.00 98.56 90 VAL A O 1
ATOM 691 N N . PHE A 1 91 ? -5.763 1.301 -6.976 1.00 98.56 91 PHE A N 1
ATOM 692 C CA . PHE A 1 91 ? -5.859 2.024 -8.246 1.00 98.56 91 PHE A CA 1
ATOM 693 C C . PHE A 1 91 ? -7.303 2.285 -8.672 1.00 98.56 91 PHE A C 1
ATOM 695 O O . PHE A 1 91 ? -7.608 3.386 -9.120 1.00 98.56 91 PHE A O 1
ATOM 702 N N . ASP A 1 92 ? -8.220 1.350 -8.444 1.00 98.56 92 ASP A N 1
ATOM 703 C CA . ASP A 1 92 ? -9.647 1.551 -8.681 1.00 98.56 92 ASP A CA 1
ATOM 704 C C . ASP A 1 92 ? -10.199 2.675 -7.803 1.00 98.56 92 ASP A C 1
ATOM 706 O O . ASP A 1 92 ? -11.016 3.481 -8.252 1.00 98.56 92 ASP A O 1
ATOM 710 N N . GLY A 1 93 ? -9.747 2.780 -6.550 1.00 98.50 93 GLY A N 1
ATOM 711 C CA . GLY A 1 93 ? -10.089 3.899 -5.675 1.00 98.50 93 GLY A CA 1
ATOM 712 C C . GLY A 1 93 ? -9.556 5.243 -6.180 1.00 98.50 93 GLY A C 1
ATOM 713 O O . GLY A 1 93 ? -10.310 6.215 -6.208 1.00 98.50 93 GLY A O 1
ATOM 714 N N . LEU A 1 94 ? -8.311 5.291 -6.662 1.00 98.38 94 LEU A N 1
ATOM 715 C CA . LEU A 1 94 ? -7.728 6.482 -7.300 1.00 98.38 94 LEU A CA 1
ATOM 716 C C . LEU A 1 94 ? -8.480 6.875 -8.582 1.00 98.38 94 LEU A C 1
ATOM 718 O O . LEU A 1 94 ? -8.752 8.047 -8.844 1.00 98.38 94 LEU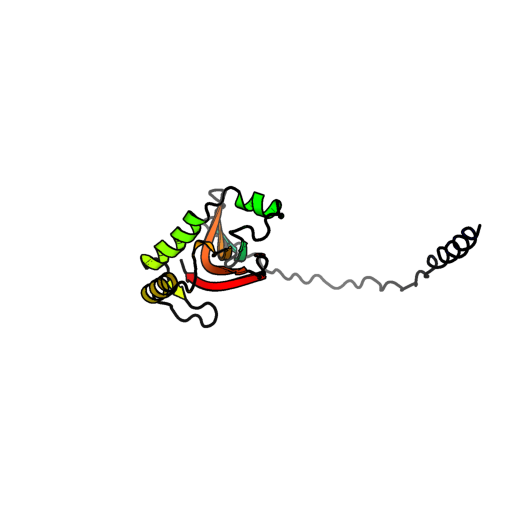 A O 1
ATOM 722 N N . TYR A 1 95 ? -8.835 5.887 -9.397 1.00 98.38 95 TYR A N 1
ATOM 723 C CA . TYR A 1 95 ? -9.463 6.081 -10.701 1.00 98.38 95 TYR A CA 1
ATOM 724 C C . TYR A 1 95 ? -10.943 6.420 -10.628 1.00 98.38 95 TYR A C 1
ATOM 726 O O . TYR A 1 95 ? -11.462 7.050 -11.549 1.00 98.38 95 TYR A O 1
ATOM 734 N N . SER A 1 96 ? -11.598 6.023 -9.540 1.00 98.19 96 SER A N 1
ATOM 735 C CA . SER A 1 96 ? -12.963 6.427 -9.197 1.00 98.19 96 SER A CA 1
ATOM 736 C C . SER A 1 96 ? -13.021 7.683 -8.325 1.00 98.19 96 SER A C 1
ATOM 738 O O . SER A 1 96 ? -14.104 8.031 -7.863 1.00 98.19 96 SER A O 1
ATOM 740 N N . GLU A 1 97 ? -11.882 8.346 -8.084 1.00 97.12 97 GLU A N 1
ATOM 741 C CA . GLU A 1 97 ? -11.758 9.554 -7.248 1.00 97.12 97 GLU A CA 1
ATOM 742 C C . GLU A 1 97 ? -12.249 9.368 -5.799 1.00 97.12 97 GLU A C 1
ATOM 744 O O . GLU A 1 97 ? -12.526 10.333 -5.089 1.00 97.12 97 GLU A O 1
ATOM 749 N N . ARG A 1 98 ? -12.335 8.116 -5.329 1.00 98.25 98 ARG A N 1
ATOM 750 C CA . ARG A 1 98 ? -12.606 7.801 -3.920 1.00 98.25 98 ARG A CA 1
ATOM 751 C C . ARG A 1 98 ? -11.366 7.988 -3.058 1.00 98.25 98 ARG A C 1
ATOM 753 O O . ARG A 1 98 ? -11.509 8.302 -1.885 1.00 98.25 98 ARG A O 1
ATOM 760 N N . PHE A 1 99 ? -10.181 7.795 -3.640 1.00 98.62 99 PHE A N 1
ATOM 761 C CA . PHE A 1 99 ? -8.891 8.007 -2.988 1.00 98.62 99 PHE A CA 1
ATOM 762 C C . PHE A 1 99 ? -8.155 9.185 -3.618 1.00 98.62 99 PHE A C 1
ATOM 764 O O . PHE A 1 99 ? -8.305 9.468 -4.807 1.00 98.62 99 PHE A O 1
ATOM 771 N N . LEU A 1 100 ? -7.323 9.849 -2.818 1.00 98.62 100 LEU A N 1
ATOM 772 C CA . LEU A 1 100 ? -6.535 11.004 -3.242 1.00 98.62 100 LEU A CA 1
ATOM 773 C C . LEU A 1 100 ? -5.056 10.636 -3.328 1.00 98.62 100 LEU A C 1
ATOM 775 O O . LEU A 1 100 ? -4.500 10.101 -2.370 1.00 98.62 100 LEU A O 1
ATOM 779 N N . ALA A 1 101 ? -4.411 10.964 -4.446 1.00 98.56 101 ALA A N 1
ATOM 780 C CA . ALA A 1 101 ? -2.979 10.765 -4.632 1.00 98.56 101 ALA A CA 1
ATOM 781 C C . ALA A 1 101 ? -2.181 12.047 -4.400 1.00 98.56 101 ALA A C 1
ATOM 783 O O . ALA A 1 101 ? -2.604 13.156 -4.748 1.00 98.56 101 ALA A O 1
ATOM 784 N N . PHE A 1 102 ? -0.980 11.861 -3.870 1.00 98.69 102 PHE A N 1
ATOM 785 C CA . PHE A 1 102 ? -0.006 12.905 -3.628 1.00 98.69 102 PHE A CA 1
ATOM 786 C C . PHE A 1 102 ? 1.406 12.404 -3.918 1.00 98.69 102 PHE A C 1
ATOM 788 O O . PHE A 1 102 ? 1.698 11.214 -3.760 1.00 98.69 102 PHE A O 1
ATOM 795 N N . ASP A 1 103 ? 2.284 13.334 -4.272 1.00 97.88 103 ASP A N 1
ATOM 796 C CA . ASP A 1 103 ? 3.723 13.115 -4.248 1.00 97.88 103 ASP A CA 1
ATOM 797 C C . ASP A 1 103 ? 4.175 12.786 -2.816 1.00 97.88 103 ASP A C 1
ATOM 799 O O . ASP A 1 103 ? 3.670 13.345 -1.834 1.00 97.88 103 ASP A O 1
ATOM 803 N N . ILE A 1 104 ? 5.098 11.833 -2.682 1.00 96.25 104 ILE A N 1
ATOM 804 C CA . ILE A 1 104 ? 5.542 11.337 -1.372 1.00 96.25 104 ILE A CA 1
ATOM 805 C C . ILE A 1 104 ? 6.424 12.362 -0.645 1.00 96.25 104 ILE A C 1
ATOM 807 O O . ILE A 1 104 ? 6.421 12.393 0.588 1.00 96.25 104 ILE A O 1
ATOM 811 N N . PHE A 1 105 ? 7.168 13.191 -1.375 1.00 94.75 105 PHE A N 1
ATOM 812 C CA . PHE A 1 105 ? 8.180 14.080 -0.818 1.00 94.75 105 PHE A CA 1
ATOM 813 C C . PHE A 1 105 ? 7.626 15.461 -0.492 1.00 94.75 105 PHE A C 1
ATOM 815 O O . PHE A 1 105 ? 7.836 15.953 0.618 1.00 94.75 105 PHE A O 1
ATOM 822 N N . ASP A 1 106 ? 6.921 16.086 -1.434 1.00 96.31 106 ASP A N 1
ATOM 823 C CA . ASP A 1 106 ? 6.416 17.452 -1.259 1.00 96.31 106 ASP A CA 1
ATOM 824 C C . ASP A 1 106 ? 4.918 17.515 -0.919 1.00 96.31 106 ASP A C 1
ATOM 826 O O . ASP A 1 106 ? 4.414 18.550 -0.475 1.00 96.31 106 ASP A O 1
ATOM 830 N N . GLY A 1 107 ? 4.207 16.389 -1.039 1.00 97.06 107 GLY A N 1
ATOM 831 C CA . GLY A 1 107 ? 2.793 16.288 -0.703 1.00 97.06 107 GLY A CA 1
ATOM 832 C C . GLY A 1 107 ? 1.863 16.986 -1.693 1.00 97.06 107 GLY A C 1
ATOM 833 O O . GLY A 1 107 ? 0.686 17.161 -1.369 1.00 97.06 107 GLY A O 1
ATOM 834 N N . THR A 1 108 ? 2.353 17.378 -2.869 1.00 98.19 108 THR A N 1
ATOM 835 C CA . THR A 1 108 ? 1.546 17.965 -3.941 1.00 98.19 108 THR A CA 1
ATOM 836 C C . THR A 1 108 ? 0.539 16.944 -4.449 1.00 98.19 108 THR A C 1
ATOM 838 O O . THR A 1 108 ? 0.863 15.775 -4.633 1.00 98.19 108 THR A O 1
ATOM 841 N N . SER A 1 109 ? -0.707 17.368 -4.676 1.00 98.31 109 SER A N 1
ATOM 842 C CA . SER A 1 109 ? -1.737 16.474 -5.210 1.00 98.31 109 SER A CA 1
ATOM 843 C C . SER A 1 109 ? -1.424 16.074 -6.651 1.00 98.31 109 SER A C 1
ATOM 845 O O . SER A 1 109 ? -1.105 16.920 -7.487 1.00 98.31 109 SER A O 1
ATOM 847 N N . ILE A 1 110 ? -1.563 14.782 -6.941 1.00 98.25 110 ILE A N 1
ATOM 848 C CA . ILE A 1 110 ? -1.385 14.216 -8.275 1.00 98.25 110 ILE A CA 1
ATOM 849 C C . ILE A 1 110 ? -2.766 13.856 -8.812 1.00 98.25 110 ILE A C 1
ATOM 851 O O . ILE A 1 110 ? -3.521 13.111 -8.190 1.00 98.25 110 ILE A O 1
ATOM 855 N N . SER A 1 111 ? -3.110 14.394 -9.982 1.00 98.19 111 SER A N 1
ATOM 856 C CA . SER A 1 111 ? -4.409 14.121 -10.594 1.00 98.19 111 SER A CA 1
ATOM 857 C C . SER A 1 111 ? -4.497 12.682 -11.105 1.00 98.19 111 SER A C 1
ATOM 859 O O . SER A 1 111 ? -3.526 12.144 -11.639 1.00 98.19 111 SER A O 1
ATOM 861 N N . THR A 1 112 ? -5.691 12.094 -11.065 1.00 98.06 112 THR A N 1
ATOM 862 C CA . THR A 1 112 ? -5.972 10.773 -11.648 1.00 98.06 112 THR A CA 1
ATOM 863 C C . THR A 1 112 ? -5.543 10.673 -13.115 1.00 98.06 112 THR A C 1
ATOM 865 O O . THR A 1 112 ? -5.028 9.643 -13.546 1.00 98.06 112 THR A O 1
ATOM 868 N N . LYS A 1 113 ? -5.693 11.756 -13.890 1.00 98.12 113 LYS A N 1
ATOM 869 C CA . LYS A 1 113 ? -5.226 11.819 -15.282 1.00 98.12 113 LYS A CA 1
ATOM 870 C C . LYS A 1 113 ? -3.706 11.663 -15.380 1.00 98.12 113 LYS A C 1
ATOM 872 O O . LYS A 1 113 ? -3.235 10.945 -16.253 1.00 98.12 113 LYS A O 1
ATOM 877 N N . THR A 1 114 ? -2.956 12.319 -14.499 1.00 98.25 114 THR A N 1
ATOM 878 C CA . THR A 1 114 ? -1.493 12.201 -14.447 1.00 98.25 114 THR A CA 1
ATOM 879 C C . THR A 1 114 ? -1.077 10.766 -14.142 1.00 98.25 114 THR A C 1
ATOM 881 O O . THR A 1 114 ? -0.227 10.233 -14.839 1.00 98.25 114 THR A O 1
ATOM 884 N N . ILE A 1 115 ? -1.731 10.114 -13.176 1.00 98.12 115 ILE A N 1
ATOM 885 C CA . ILE A 1 115 ? -1.428 8.721 -12.804 1.00 98.12 115 ILE A CA 1
ATOM 886 C C . ILE A 1 115 ? -1.664 7.773 -13.985 1.00 98.12 115 ILE A C 1
ATOM 888 O O . ILE A 1 115 ? -0.847 6.892 -14.230 1.00 98.12 115 ILE A O 1
ATOM 892 N N . ARG A 1 116 ? -2.752 7.966 -14.745 1.00 97.94 116 ARG A N 1
ATOM 893 C CA . ARG A 1 116 ? -3.009 7.183 -15.967 1.00 97.94 116 ARG A CA 1
ATOM 894 C C . ARG A 1 116 ? -1.903 7.363 -17.000 1.00 97.94 116 ARG A C 1
ATOM 896 O O . ARG A 1 116 ? -1.431 6.377 -17.538 1.00 97.94 116 ARG A O 1
ATOM 903 N N . ILE A 1 117 ? -1.470 8.603 -17.232 1.00 98.19 117 ILE A N 1
ATOM 904 C CA . ILE A 1 117 ? -0.381 8.899 -18.173 1.00 98.19 117 ILE A CA 1
ATOM 905 C C . ILE A 1 117 ? 0.923 8.231 -17.725 1.00 98.19 117 ILE A C 1
ATOM 907 O O . ILE A 1 117 ? 1.611 7.652 -18.554 1.00 98.19 117 ILE A O 1
ATOM 911 N N . MET A 1 118 ? 1.248 8.285 -16.430 1.00 97.56 118 MET A N 1
ATOM 912 C CA . MET A 1 118 ? 2.437 7.623 -15.884 1.00 97.56 118 MET A CA 1
ATOM 913 C C . MET A 1 118 ? 2.397 6.109 -16.130 1.00 97.56 118 MET A C 1
ATOM 915 O O . MET A 1 118 ? 3.376 5.526 -16.584 1.00 97.56 118 MET A O 1
ATOM 919 N N . GLU A 1 119 ? 1.246 5.478 -15.892 1.00 97.25 119 GLU A N 1
ATOM 920 C CA . GLU A 1 119 ? 1.068 4.045 -16.143 1.00 97.25 119 GLU A CA 1
ATOM 921 C C . GLU A 1 119 ? 1.136 3.703 -17.642 1.00 97.25 119 GLU A C 1
ATOM 923 O O . GLU A 1 119 ? 1.817 2.759 -18.030 1.00 97.25 119 GLU A O 1
ATOM 928 N N . GLU A 1 120 ? 0.491 4.496 -18.504 1.00 97.56 120 GLU A N 1
ATOM 929 C CA . GLU A 1 120 ? 0.498 4.317 -19.965 1.00 97.56 120 GLU A CA 1
ATOM 930 C C . GLU A 1 120 ? 1.892 4.511 -20.583 1.00 97.56 120 GLU A C 1
ATOM 932 O O . GLU A 1 120 ? 2.241 3.827 -21.547 1.00 97.56 120 GLU A O 1
ATOM 937 N N . ASN A 1 121 ? 2.698 5.419 -20.026 1.00 97.88 121 ASN A N 1
ATOM 938 C CA . ASN A 1 121 ? 4.080 5.651 -20.448 1.00 97.88 121 ASN A CA 1
ATOM 939 C C . ASN A 1 121 ? 5.052 4.575 -19.942 1.00 97.88 121 ASN A C 1
ATOM 941 O O . ASN A 1 121 ? 6.186 4.511 -20.420 1.00 97.88 121 ASN A O 1
ATOM 945 N N . GLY A 1 122 ? 4.621 3.732 -18.999 1.00 96.62 122 GLY A N 1
ATOM 946 C CA . GLY A 1 122 ? 5.475 2.744 -18.349 1.00 96.62 122 GLY A CA 1
ATOM 947 C C . GLY A 1 122 ? 6.404 3.334 -17.288 1.00 96.62 122 GLY A C 1
ATOM 948 O O . GLY A 1 122 ? 7.410 2.706 -16.966 1.00 96.62 122 GLY A O 1
ATOM 949 N N . ASP A 1 123 ? 6.076 4.505 -16.726 1.00 96.62 123 ASP A N 1
ATOM 950 C CA . ASP A 1 123 ? 6.834 5.110 -15.619 1.00 96.62 123 ASP A CA 1
ATOM 951 C C . ASP A 1 123 ? 6.813 4.200 -14.374 1.00 96.62 123 ASP A C 1
ATOM 953 O O . ASP A 1 123 ? 7.718 4.238 -13.546 1.00 96.62 123 ASP A O 1
ATOM 957 N N . PHE A 1 124 ? 5.786 3.355 -14.247 1.00 97.44 124 PHE A N 1
ATOM 958 C CA . PHE A 1 124 ? 5.738 2.242 -13.305 1.00 97.44 124 PHE A CA 1
ATOM 959 C C . PHE A 1 124 ? 4.894 1.090 -13.866 1.00 97.44 124 PHE A C 1
ATOM 961 O O . PHE A 1 124 ? 4.049 1.283 -14.740 1.00 97.44 124 PHE A O 1
ATOM 968 N N . SER A 1 125 ? 5.078 -0.107 -13.305 1.00 97.25 125 SER A N 1
ATOM 969 C CA . SER A 1 125 ? 4.176 -1.248 -13.494 1.00 97.25 125 SER A CA 1
ATOM 970 C C . SER A 1 125 ? 3.563 -1.650 -12.158 1.00 97.25 125 SER A C 1
ATOM 972 O O . SER A 1 125 ? 4.266 -1.744 -11.149 1.00 97.25 125 SER A O 1
ATOM 974 N N . ARG A 1 126 ? 2.253 -1.923 -12.150 1.00 97.69 126 ARG A N 1
ATOM 975 C CA . ARG A 1 126 ? 1.535 -2.386 -10.951 1.00 97.69 126 ARG A CA 1
ATOM 976 C C . ARG A 1 126 ? 2.058 -3.718 -10.428 1.00 97.69 126 ARG A C 1
ATOM 978 O O . ARG A 1 126 ? 2.097 -3.917 -9.218 1.00 97.69 126 ARG A O 1
ATOM 985 N N . GLU A 1 127 ? 2.519 -4.584 -11.325 1.00 97.75 127 GLU A N 1
ATOM 986 C CA . GLU A 1 127 ? 3.113 -5.882 -10.986 1.00 97.75 127 GLU A CA 1
ATOM 987 C C . GLU A 1 127 ? 4.404 -5.735 -10.172 1.00 97.75 127 GLU A C 1
ATOM 989 O O . GLU A 1 127 ? 4.768 -6.634 -9.423 1.00 97.75 127 GLU A O 1
ATOM 994 N N . LEU A 1 128 ? 5.084 -4.589 -10.284 1.00 97.81 128 LEU A N 1
ATOM 995 C CA . LEU A 1 128 ? 6.321 -4.310 -9.556 1.00 97.81 128 LEU A CA 1
ATOM 996 C C . LEU A 1 128 ? 6.085 -3.594 -8.226 1.00 97.81 128 LEU A C 1
ATOM 998 O O . LEU A 1 128 ? 7.043 -3.319 -7.506 1.00 97.81 128 LEU A O 1
ATOM 1002 N N . ILE A 1 129 ? 4.843 -3.269 -7.868 1.00 98.38 129 ILE A N 1
ATOM 1003 C CA . ILE A 1 129 ? 4.542 -2.629 -6.587 1.00 98.38 129 ILE A CA 1
ATOM 1004 C C . ILE A 1 129 ? 4.707 -3.670 -5.479 1.00 98.38 129 ILE A C 1
ATOM 1006 O O . ILE A 1 129 ? 3.810 -4.461 -5.214 1.00 98.38 129 ILE A O 1
ATOM 1010 N N . GLY A 1 130 ? 5.878 -3.689 -4.844 1.00 97.94 130 GLY A N 1
ATOM 1011 C CA . GLY A 1 130 ? 6.264 -4.740 -3.900 1.00 97.94 130 GLY A CA 1
ATOM 1012 C C . GLY A 1 130 ? 6.208 -4.338 -2.432 1.00 97.94 130 GLY A C 1
ATOM 1013 O O . GLY A 1 130 ? 6.404 -5.193 -1.571 1.00 97.94 130 GLY A O 1
ATOM 1014 N N . LYS A 1 131 ? 5.954 -3.063 -2.118 1.00 98.06 131 LYS A N 1
ATOM 1015 C CA . LYS A 1 131 ? 5.921 -2.581 -0.732 1.00 98.06 131 LYS A CA 1
ATOM 1016 C C . LYS A 1 131 ? 4.871 -1.510 -0.516 1.00 98.06 131 LYS A C 1
ATOM 1018 O O . LYS A 1 131 ? 4.802 -0.549 -1.281 1.00 98.06 131 LYS A O 1
ATOM 1023 N N . PHE A 1 132 ? 4.131 -1.646 0.579 1.00 98.50 132 PHE A N 1
ATOM 1024 C CA . PHE A 1 132 ? 3.255 -0.614 1.120 1.00 98.50 132 PHE A CA 1
ATOM 1025 C C . PHE A 1 132 ? 3.766 -0.141 2.477 1.00 98.50 132 PHE A C 1
ATOM 1027 O O . PHE A 1 132 ? 4.114 -0.951 3.327 1.00 98.50 132 PHE A O 1
ATOM 1034 N N . GLN A 1 133 ? 3.762 1.168 2.702 1.00 98.56 133 GLN A N 1
ATOM 1035 C CA . GLN A 1 133 ? 3.804 1.744 4.039 1.00 98.56 133 GLN A CA 1
ATOM 1036 C C . GLN A 1 133 ? 2.389 2.145 4.425 1.00 98.56 133 GLN A C 1
ATOM 1038 O O . GLN A 1 133 ? 1.787 3.004 3.777 1.00 98.56 133 GLN A O 1
ATOM 1043 N N . PHE A 1 134 ? 1.862 1.539 5.480 1.00 98.56 134 PHE A N 1
ATOM 1044 C CA . PHE A 1 134 ? 0.548 1.877 6.000 1.00 98.56 134 PHE A CA 1
ATOM 1045 C C . PHE A 1 134 ? 0.657 2.942 7.078 1.00 98.56 134 PHE A C 1
ATOM 1047 O O . PHE A 1 134 ? 1.580 2.927 7.890 1.00 98.56 134 PHE A O 1
ATOM 1054 N N . LYS A 1 135 ? -0.334 3.830 7.118 1.00 98.50 135 LYS A N 1
ATOM 1055 C CA . LYS A 1 135 ? -0.649 4.666 8.275 1.00 98.50 135 LYS A CA 1
ATOM 1056 C C . LYS A 1 135 ? -2.041 4.297 8.771 1.00 98.50 135 LYS A C 1
ATOM 1058 O O . LYS A 1 135 ? -3.019 4.453 8.038 1.00 98.50 135 LYS A O 1
ATOM 1063 N N . GLU A 1 136 ? -2.133 3.829 10.010 1.00 98.50 136 GLU A N 1
ATOM 1064 C CA . GLU A 1 136 ? -3.353 3.244 10.570 1.00 98.50 136 GLU A CA 1
ATOM 1065 C C . GLU A 1 136 ? -3.780 3.860 11.903 1.00 98.50 136 GLU A C 1
ATOM 1067 O O . GLU A 1 136 ? -2.952 4.346 12.671 1.00 98.50 136 GLU A O 1
ATOM 1072 N N . ILE A 1 137 ? -5.081 3.755 12.189 1.00 98.06 137 ILE A N 1
ATOM 1073 C CA . ILE A 1 137 ? -5.685 3.965 13.512 1.00 98.06 137 ILE A CA 1
ATOM 1074 C C . ILE A 1 137 ? -6.142 2.609 14.048 1.00 98.06 137 ILE A C 1
ATOM 1076 O O . ILE A 1 137 ? -6.766 1.833 13.318 1.00 98.06 137 ILE A O 1
ATOM 1080 N N . TRP A 1 138 ? -5.854 2.319 15.314 1.00 98.12 138 TRP A N 1
ATOM 1081 C CA . TRP A 1 138 ? -6.199 1.056 15.966 1.00 98.12 138 TRP A CA 1
ATOM 1082 C C . TRP A 1 138 ? -7.236 1.289 17.061 1.00 98.12 138 TRP A C 1
ATOM 1084 O O . TRP A 1 138 ? -7.010 2.061 17.995 1.00 98.12 138 TRP A O 1
ATOM 1094 N N . VAL A 1 139 ? -8.369 0.597 16.956 1.00 97.12 139 VAL A N 1
ATOM 1095 C CA . VAL A 1 139 ? -9.530 0.791 17.829 1.00 97.12 139 VAL A CA 1
ATOM 1096 C C . VAL A 1 139 ? -9.957 -0.541 18.432 1.00 97.12 139 VAL A C 1
ATOM 1098 O O . VAL A 1 139 ? -10.148 -1.523 17.714 1.00 97.12 139 VAL A O 1
ATOM 1101 N N . LEU A 1 140 ? -1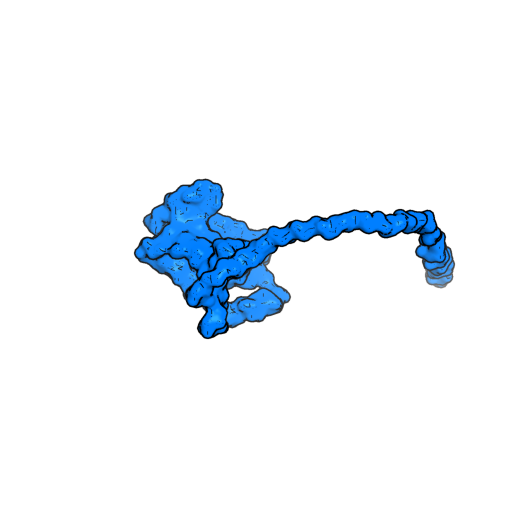0.132 -0.553 19.750 1.00 96.94 140 LEU A N 1
ATOM 1102 C CA . LEU A 1 140 ? -10.668 -1.669 20.519 1.00 96.94 140 LEU A CA 1
ATOM 1103 C C . LEU A 1 140 ? -12.088 -1.332 20.983 1.00 96.94 140 LEU A C 1
ATOM 1105 O O . LEU A 1 140 ? -12.290 -0.380 21.730 1.00 96.94 140 LEU A O 1
ATOM 1109 N N . ASP A 1 141 ? -13.064 -2.129 20.571 1.00 95.88 141 ASP A N 1
ATOM 1110 C CA . ASP A 1 141 ? -14.421 -2.104 21.107 1.00 95.88 141 ASP A CA 1
ATOM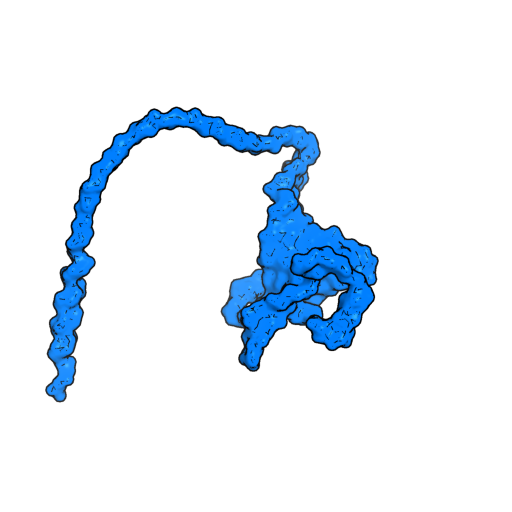 1111 C C . ASP A 1 141 ? -14.528 -3.162 22.209 1.00 95.88 141 ASP A C 1
ATOM 1113 O O . ASP A 1 141 ? -14.546 -4.367 21.946 1.00 95.88 141 ASP A O 1
ATOM 1117 N N . THR A 1 142 ? -14.570 -2.703 23.457 1.00 95.44 142 THR A N 1
ATOM 1118 C CA . THR A 1 142 ? -14.606 -3.568 24.644 1.00 95.44 142 THR A CA 1
ATOM 1119 C C . THR A 1 142 ? -15.983 -4.161 24.921 1.00 95.44 142 THR A C 1
ATOM 1121 O O . THR A 1 142 ? -16.074 -5.152 25.641 1.00 95.44 142 THR A O 1
ATOM 1124 N N . LEU A 1 143 ? -17.051 -3.607 24.337 1.00 94.81 143 LEU A N 1
ATOM 1125 C CA . LEU A 1 143 ? -18.402 -4.149 24.488 1.00 94.81 143 LEU A CA 1
ATOM 1126 C C . LEU A 1 143 ? -18.611 -5.326 23.542 1.00 94.81 143 LEU A C 1
ATOM 1128 O O . LEU A 1 143 ? -19.133 -6.362 23.946 1.00 94.81 143 LEU A O 1
ATOM 1132 N N . ASN A 1 144 ? -18.157 -5.181 22.297 1.00 95.19 144 ASN A N 1
ATOM 1133 C CA . ASN A 1 144 ? -18.251 -6.225 21.278 1.00 95.19 144 ASN A CA 1
ATOM 1134 C C . ASN A 1 144 ? -17.015 -7.138 21.232 1.00 95.19 144 ASN A C 1
ATOM 1136 O O . ASN A 1 144 ? -16.968 -8.053 20.412 1.00 95.19 144 ASN A O 1
ATOM 1140 N N . MET A 1 145 ? -16.019 -6.897 22.094 1.00 95.00 145 MET A N 1
ATOM 1141 C CA . MET A 1 145 ? -14.741 -7.622 22.133 1.00 95.00 145 MET A CA 1
ATOM 1142 C C . MET A 1 145 ? -14.067 -7.695 20.756 1.00 95.00 145 MET A C 1
ATOM 1144 O O . MET A 1 145 ? -13.537 -8.733 20.358 1.00 95.00 145 MET A O 1
ATOM 1148 N N . SER A 1 146 ? -14.104 -6.587 20.016 1.00 96.62 146 SER A N 1
ATOM 1149 C CA . SER A 1 146 ? -13.568 -6.513 18.659 1.00 96.62 146 SER A CA 1
ATOM 1150 C C . SER A 1 146 ? -12.411 -5.531 18.577 1.00 96.62 146 SER A C 1
ATOM 1152 O O . SER A 1 146 ? -12.373 -4.519 19.274 1.00 96.62 146 SER A O 1
ATOM 1154 N N . TYR A 1 147 ? -11.452 -5.842 17.716 1.00 96.81 147 TYR A N 1
ATOM 1155 C CA . TYR A 1 147 ? -10.296 -5.004 17.462 1.00 96.81 147 TYR A CA 1
ATOM 1156 C C . TYR A 1 147 ? -10.216 -4.723 15.966 1.00 96.81 147 TYR A C 1
ATOM 1158 O O . TYR A 1 147 ? -10.278 -5.645 15.153 1.00 96.81 147 TYR A O 1
ATOM 1166 N N . SER A 1 148 ? -10.103 -3.449 15.607 1.00 97.00 148 SER A N 1
ATOM 1167 C CA . SER A 1 148 ? -10.073 -3.001 14.220 1.00 97.00 148 SER A CA 1
ATOM 1168 C C . SER A 1 148 ? -8.848 -2.141 13.957 1.00 97.00 148 SER A C 1
ATOM 1170 O O . SER A 1 148 ? -8.434 -1.328 14.787 1.00 97.00 148 SER A O 1
ATOM 1172 N N . LYS A 1 149 ? -8.277 -2.330 12.771 1.00 97.56 149 LYS A N 1
ATOM 1173 C CA . LYS A 1 149 ? -7.236 -1.478 12.213 1.00 97.56 149 LYS A CA 1
ATOM 1174 C C . LYS A 1 149 ? -7.827 -0.783 11.001 1.00 97.56 149 LYS A C 1
ATOM 1176 O O . LYS A 1 149 ? -8.381 -1.443 10.123 1.00 97.56 149 LYS A O 1
ATOM 1181 N N . LYS A 1 150 ? -7.743 0.541 10.968 1.00 97.38 150 LYS A N 1
ATOM 1182 C CA . LYS A 1 150 ? -8.235 1.347 9.857 1.00 97.38 150 LYS A CA 1
ATOM 1183 C C . LYS A 1 150 ? -7.056 1.978 9.138 1.00 97.38 150 LYS A C 1
ATOM 1185 O O . LYS A 1 150 ? -6.387 2.833 9.712 1.00 97.38 150 LYS A O 1
ATOM 1190 N N . VAL A 1 151 ? -6.842 1.578 7.888 1.00 98.12 151 VAL A N 1
ATOM 1191 C CA . VAL A 1 151 ? -5.872 2.212 6.990 1.00 98.12 151 VAL A CA 1
ATOM 1192 C C . VAL A 1 151 ? -6.396 3.585 6.587 1.00 98.12 151 VAL A C 1
ATOM 1194 O O . VAL A 1 151 ? -7.517 3.709 6.100 1.00 98.12 151 VAL A O 1
ATOM 1197 N N . MET A 1 152 ? -5.583 4.608 6.825 1.00 98.25 152 MET A N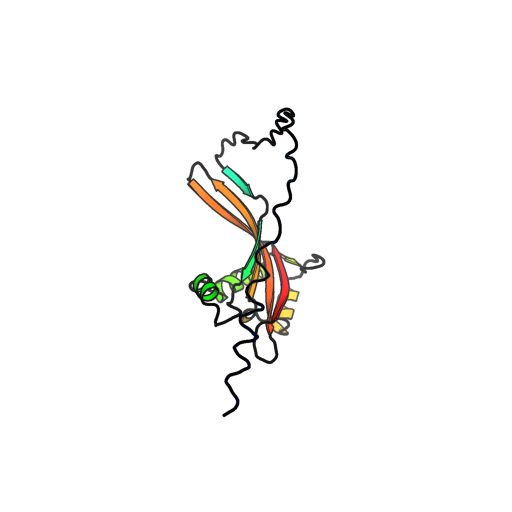 1
ATOM 1198 C CA . MET A 1 152 ? -5.877 6.002 6.486 1.00 98.25 152 MET A CA 1
ATOM 1199 C C . MET A 1 152 ? -5.062 6.471 5.281 1.00 98.25 152 MET A C 1
ATOM 1201 O O . MET A 1 152 ? -5.526 7.282 4.487 1.00 98.25 152 MET A O 1
ATOM 1205 N N . GLU A 1 153 ? -3.833 5.973 5.157 1.00 98.56 153 GLU A N 1
ATOM 1206 C CA . GLU A 1 153 ? -2.924 6.301 4.063 1.00 98.56 153 GLU A CA 1
ATOM 1207 C C . GLU A 1 153 ? -2.072 5.076 3.713 1.00 98.56 153 GLU A C 1
ATOM 1209 O O . GLU A 1 153 ? -1.703 4.287 4.588 1.00 98.56 153 GLU A O 1
ATOM 1214 N N . ILE A 1 154 ? -1.769 4.941 2.423 1.00 98.69 154 ILE A N 1
ATOM 1215 C CA . ILE A 1 154 ? -0.863 3.948 1.849 1.00 98.69 154 ILE A CA 1
ATOM 1216 C C . ILE A 1 154 ? 0.213 4.705 1.074 1.00 98.69 154 ILE A C 1
ATOM 1218 O O . ILE A 1 154 ? -0.111 5.510 0.203 1.00 98.69 154 ILE A O 1
ATOM 1222 N N . ARG A 1 155 ? 1.493 4.440 1.334 1.00 98.56 155 ARG A N 1
ATOM 1223 C CA . ARG A 1 155 ? 2.579 4.847 0.426 1.00 98.56 155 ARG A CA 1
ATOM 1224 C C . ARG A 1 155 ? 3.091 3.633 -0.311 1.00 98.56 155 ARG A C 1
ATOM 1226 O O . ARG A 1 155 ? 3.375 2.617 0.314 1.00 98.56 155 ARG A O 1
ATOM 1233 N N . MET A 1 156 ? 3.197 3.742 -1.624 1.00 98.38 156 MET A N 1
ATOM 1234 C CA . MET A 1 156 ? 3.567 2.625 -2.487 1.00 98.38 156 MET A CA 1
ATOM 1235 C C . MET A 1 156 ? 5.031 2.723 -2.903 1.00 98.38 156 MET A C 1
ATOM 1237 O O . MET A 1 156 ? 5.512 3.813 -3.212 1.00 98.38 156 MET A O 1
ATOM 1241 N N . GLY A 1 157 ? 5.715 1.582 -2.930 1.00 98.06 157 GLY A N 1
ATOM 1242 C CA . GLY A 1 157 ? 7.067 1.433 -3.454 1.00 98.06 157 GLY A CA 1
ATOM 1243 C C . GLY A 1 157 ? 7.127 0.356 -4.535 1.00 98.06 157 GLY A C 1
ATOM 1244 O O . GLY A 1 157 ? 6.590 -0.741 -4.354 1.00 98.06 157 GLY A O 1
ATOM 1245 N N . THR A 1 158 ? 7.792 0.666 -5.646 1.00 98.12 158 THR A N 1
ATOM 1246 C CA . THR A 1 158 ? 8.041 -0.275 -6.750 1.00 98.12 158 THR A CA 1
ATOM 1247 C C . THR A 1 158 ? 9.405 -0.933 -6.589 1.00 98.12 158 THR A C 1
ATOM 1249 O O . THR A 1 158 ? 10.349 -0.283 -6.156 1.00 98.12 158 THR A O 1
ATOM 1252 N N . GLN A 1 159 ? 9.517 -2.228 -6.873 1.00 97.69 159 GLN A N 1
ATOM 1253 C CA . GLN A 1 159 ? 10.779 -2.957 -6.777 1.00 97.69 159 GLN A CA 1
ATOM 1254 C C . GLN A 1 159 ? 11.779 -2.436 -7.809 1.00 97.69 159 GLN A C 1
ATOM 1256 O O . GLN A 1 159 ? 11.471 -2.336 -8.995 1.00 97.69 159 GLN A O 1
ATOM 1261 N N . VAL A 1 160 ? 12.996 -2.162 -7.346 1.00 96.38 160 VAL A N 1
ATOM 1262 C CA . VAL A 1 160 ? 14.144 -1.850 -8.200 1.00 96.38 160 VAL A CA 1
ATOM 1263 C C . VAL A 1 160 ? 15.047 -3.073 -8.236 1.00 96.38 160 VAL A C 1
ATOM 1265 O O . VAL A 1 160 ? 15.355 -3.647 -7.190 1.00 96.38 160 VAL A O 1
ATOM 1268 N N . PHE A 1 161 ? 15.474 -3.475 -9.430 1.00 95.31 161 PHE A N 1
ATOM 1269 C CA . PHE A 1 161 ? 16.284 -4.674 -9.640 1.00 95.31 161 PHE A CA 1
ATOM 1270 C C . PHE A 1 161 ? 17.732 -4.330 -9.998 1.00 95.31 161 PHE A C 1
ATOM 1272 O O . PHE A 1 161 ? 18.010 -3.298 -10.608 1.00 95.31 161 PHE A O 1
ATOM 1279 N N . GLN A 1 162 ? 18.654 -5.210 -9.617 1.00 93.94 162 GLN A N 1
ATOM 1280 C CA . GLN A 1 162 ? 20.020 -5.261 -10.142 1.00 93.94 162 GLN A CA 1
ATOM 1281 C C . GLN A 1 162 ? 20.071 -6.033 -11.465 1.00 93.94 162 GLN A C 1
ATOM 1283 O O . GLN A 1 162 ? 19.113 -6.706 -11.849 1.00 93.94 162 GLN A O 1
ATOM 1288 N N . ASP A 1 163 ? 21.229 -5.994 -12.127 1.00 94.31 163 ASP A N 1
ATOM 1289 C CA . ASP A 1 163 ? 21.495 -6.726 -13.374 1.00 94.31 163 ASP A CA 1
ATOM 1290 C C . ASP A 1 163 ? 21.283 -8.248 -13.238 1.00 94.31 163 ASP A C 1
ATOM 1292 O O . ASP A 1 163 ? 20.972 -8.929 -14.213 1.00 94.31 163 ASP A O 1
ATOM 1296 N N . ASP A 1 164 ? 21.427 -8.792 -12.026 1.00 92.12 164 ASP A N 1
ATOM 1297 C CA . ASP A 1 164 ? 21.210 -10.206 -11.705 1.00 92.12 164 ASP A CA 1
ATOM 1298 C C . ASP A 1 164 ? 19.754 -10.544 -11.334 1.00 92.12 164 ASP A C 1
ATOM 1300 O O . ASP A 1 164 ? 19.470 -11.656 -10.891 1.00 92.12 164 ASP A O 1
ATOM 1304 N N . SER A 1 165 ? 18.823 -9.604 -11.536 1.00 89.50 165 SER A N 1
ATOM 1305 C CA . SER A 1 165 ? 17.401 -9.717 -11.180 1.00 89.50 165 SER A CA 1
ATOM 1306 C C . SER A 1 165 ? 17.118 -9.832 -9.676 1.00 89.50 165 SER A C 1
ATOM 1308 O O . SER A 1 165 ? 16.006 -10.188 -9.288 1.00 89.50 165 SER A O 1
ATOM 1310 N N . THR A 1 166 ? 18.080 -9.507 -8.808 1.00 92.75 166 THR A N 1
ATOM 1311 C CA . THR A 1 166 ? 17.814 -9.363 -7.370 1.00 92.75 166 THR A CA 1
ATOM 1312 C C . THR A 1 166 ? 17.219 -7.991 -7.061 1.00 92.75 166 THR A C 1
ATOM 1314 O O . THR A 1 166 ? 17.606 -6.985 -7.658 1.00 92.75 166 THR A O 1
ATOM 1317 N N . VAL A 1 167 ? 16.282 -7.928 -6.112 1.00 95.31 167 VAL A N 1
ATOM 1318 C CA . VAL A 1 167 ? 15.706 -6.654 -5.653 1.00 95.31 167 VAL A CA 1
ATOM 1319 C C . VAL A 1 167 ? 16.756 -5.889 -4.839 1.00 95.31 167 VAL A C 1
ATOM 1321 O O . VAL A 1 167 ? 17.225 -6.378 -3.812 1.00 95.31 167 VAL A O 1
ATOM 1324 N N . SER A 1 168 ? 17.126 -4.684 -5.278 1.00 94.75 168 SER A N 1
ATOM 1325 C CA . SER A 1 168 ? 18.055 -3.785 -4.570 1.00 94.75 168 SER A CA 1
ATOM 1326 C C . SER A 1 168 ? 17.365 -2.854 -3.582 1.00 94.75 168 SER A C 1
ATOM 1328 O O . SER A 1 168 ? 17.997 -2.358 -2.649 1.00 94.75 168 SER A O 1
ATOM 1330 N N . GLY A 1 169 ? 16.074 -2.601 -3.781 1.00 95.81 169 GLY A N 1
ATOM 1331 C CA . GLY A 1 169 ? 15.305 -1.682 -2.962 1.00 95.81 169 GLY A CA 1
ATOM 1332 C C . GLY A 1 169 ? 13.953 -1.362 -3.577 1.00 95.81 169 GLY A C 1
ATOM 1333 O O . GLY A 1 169 ? 13.439 -2.110 -4.410 1.00 95.81 169 GLY A O 1
ATOM 1334 N N . TYR A 1 170 ? 13.386 -0.240 -3.139 1.00 97.44 170 TYR A N 1
ATOM 1335 C CA . TYR A 1 170 ? 12.087 0.227 -3.597 1.00 97.44 170 TYR A CA 1
ATOM 1336 C C . TYR A 1 170 ? 12.149 1.706 -3.973 1.00 97.44 170 TYR A C 1
ATOM 1338 O O . TYR A 1 170 ? 12.642 2.518 -3.187 1.00 97.44 170 TYR A O 1
ATOM 1346 N N . GLU A 1 171 ? 11.622 2.054 -5.143 1.00 96.75 171 GLU A N 1
ATOM 1347 C CA . GLU A 1 171 ? 11.439 3.438 -5.569 1.00 96.75 171 GLU A CA 1
ATOM 1348 C C . GLU A 1 171 ? 10.064 3.949 -5.101 1.00 96.75 171 GLU A C 1
ATOM 1350 O O . GLU A 1 171 ? 9.049 3.286 -5.356 1.00 96.75 171 GLU A O 1
ATOM 1355 N N . PRO A 1 172 ? 9.996 5.090 -4.386 1.00 97.25 172 PRO A N 1
ATOM 1356 C CA . PRO A 1 172 ? 8.731 5.676 -3.950 1.00 97.25 172 PRO A CA 1
ATOM 1357 C C . PRO A 1 172 ? 7.853 6.056 -5.146 1.00 97.25 172 PRO A C 1
ATOM 1359 O O . PRO A 1 172 ? 8.298 6.772 -6.034 1.00 97.25 172 PRO A O 1
ATOM 1362 N N . LEU A 1 173 ? 6.597 5.608 -5.142 1.00 98.00 173 LEU A N 1
ATOM 1363 C CA . LEU A 1 173 ? 5.655 5.838 -6.236 1.00 98.00 173 LEU A CA 1
ATOM 1364 C C . LEU A 1 173 ? 4.636 6.937 -5.901 1.00 98.00 173 LEU A C 1
ATOM 1366 O O . LEU A 1 173 ? 4.666 8.020 -6.473 1.00 98.00 173 LEU A O 1
ATOM 1370 N N . LEU A 1 174 ? 3.707 6.664 -4.982 1.00 97.69 174 LEU A N 1
ATOM 1371 C CA . LEU A 1 174 ? 2.606 7.574 -4.638 1.00 97.69 174 LEU A CA 1
ATOM 1372 C C . LEU A 1 174 ? 2.239 7.452 -3.159 1.00 97.69 174 LEU A C 1
ATOM 1374 O O . LEU A 1 174 ? 2.278 6.358 -2.588 1.00 97.69 174 LEU A O 1
ATOM 1378 N N . ARG A 1 175 ? 1.803 8.565 -2.563 1.00 98.62 175 ARG A N 1
ATOM 1379 C CA . ARG A 1 175 ? 1.064 8.587 -1.296 1.00 98.62 175 ARG A CA 1
ATOM 1380 C C . ARG A 1 175 ? -0.428 8.643 -1.602 1.00 98.62 175 ARG A C 1
ATOM 1382 O O . ARG A 1 175 ? -0.883 9.577 -2.254 1.00 98.62 175 ARG A O 1
ATOM 1389 N N . VAL A 1 176 ? -1.189 7.687 -1.092 1.00 98.69 176 VAL A N 1
ATOM 1390 C CA . VAL A 1 176 ? -2.629 7.541 -1.317 1.00 98.69 176 VAL A CA 1
ATOM 1391 C C . VAL A 1 176 ? -3.370 7.693 0.002 1.00 98.69 176 VAL A C 1
ATOM 1393 O O . VAL A 1 176 ? -3.081 6.976 0.953 1.00 98.69 176 VAL A O 1
ATOM 1396 N N . VAL A 1 177 ? -4.328 8.613 0.058 1.00 98.56 177 VAL A N 1
ATOM 1397 C CA . VAL A 1 177 ? -5.230 8.808 1.202 1.00 98.56 177 VAL A CA 1
ATOM 1398 C C . VAL A 1 177 ? -6.582 8.179 0.876 1.00 98.56 177 VAL A C 1
ATOM 1400 O O . VAL A 1 177 ? -7.114 8.424 -0.212 1.00 98.56 177 VAL A O 1
ATOM 1403 N N . LEU A 1 178 ? -7.093 7.360 1.805 1.00 96.56 178 LEU A N 1
ATOM 1404 C CA . LEU A 1 178 ? -8.308 6.548 1.655 1.00 96.56 178 LEU A CA 1
ATOM 1405 C C . LEU A 1 178 ? -9.559 7.213 2.243 1.00 96.56 178 LEU A C 1
ATOM 1407 O O . LEU A 1 178 ? -9.433 7.962 3.240 1.00 96.56 178 LEU A O 1
#

Sequence (178 aa):
MKTSTIYLVLLMVGLYLLSGSCNNRKSPEPTTHPSQNTETGMGTENNPSGVITVADQVIYDVEIINPNPNDQWTSECLSSLDHEVLVNFVFDGLYSERFLAFDIFDGTSISTKTIRIMEENGDFSRELIGKFQFKEIWVLDTLNMSYSKKVMEIRMGTQVFQDDSTVSGYEPLLRVVL